Protein AF-A0A635PTH3-F1 (afdb_monomer_lite)

Structure (mmCIF, N/CA/C/O backbone):
data_AF-A0A635PTH3-F1
#
_entry.id   AF-A0A635PTH3-F1
#
loop_
_atom_site.group_PDB
_atom_site.id
_atom_site.type_symbol
_atom_site.label_atom_id
_atom_site.label_alt_id
_atom_site.label_comp_id
_atom_site.label_asym_id
_atom_site.label_entity_id
_atom_site.label_seq_id
_atom_site.pdbx_PDB_ins_code
_atom_site.Cartn_x
_atom_site.Cartn_y
_atom_site.Cartn_z
_atom_site.occupancy
_atom_site.B_iso_or_equiv
_atom_site.auth_seq_id
_atom_site.auth_comp_id
_atom_site.auth_asym_id
_atom_site.auth_atom_id
_atom_site.pdbx_PDB_model_num
ATOM 1 N N . VAL A 1 1 ? 8.450 15.197 -11.760 1.00 91.56 1 VAL A N 1
ATOM 2 C CA . VAL A 1 1 ? 9.375 16.118 -11.055 1.00 91.56 1 VAL A CA 1
ATOM 3 C C . VAL A 1 1 ? 10.736 15.472 -10.797 1.00 91.56 1 VAL A C 1
ATOM 5 O O . VAL A 1 1 ? 11.704 15.961 -11.360 1.00 91.56 1 VAL A O 1
ATOM 8 N N . LEU A 1 2 ? 10.819 14.356 -10.052 1.00 95.56 2 LEU A N 1
ATOM 9 C CA . LEU A 1 2 ? 12.095 13.719 -9.664 1.00 95.56 2 LEU A CA 1
ATOM 10 C C . LEU A 1 2 ? 13.091 13.535 -10.817 1.00 95.56 2 LEU A C 1
ATOM 12 O O . LEU A 1 2 ? 14.175 14.083 -10.742 1.00 95.56 2 LEU A O 1
ATOM 16 N N . ASN A 1 3 ? 12.688 12.882 -11.911 1.00 96.12 3 ASN A N 1
AT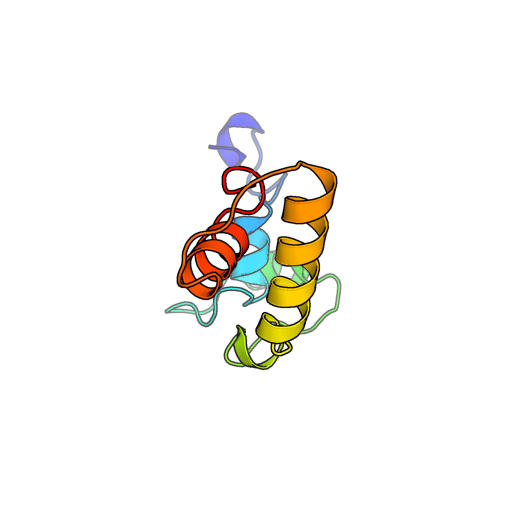OM 17 C CA . ASN A 1 3 ? 13.552 12.639 -13.078 1.00 96.12 3 ASN A CA 1
ATOM 18 C C . ASN A 1 3 ? 14.245 13.893 -13.637 1.00 96.12 3 ASN A C 1
ATOM 20 O O . ASN A 1 3 ? 15.344 13.799 -14.170 1.00 96.12 3 ASN A O 1
ATOM 24 N N . VAL A 1 4 ? 13.575 15.047 -13.565 1.00 96.94 4 VAL A N 1
ATOM 25 C CA . VAL A 1 4 ? 14.112 16.323 -14.054 1.00 96.94 4 VAL A CA 1
ATOM 26 C C . VAL A 1 4 ? 15.048 16.920 -13.010 1.00 96.94 4 VAL A C 1
ATOM 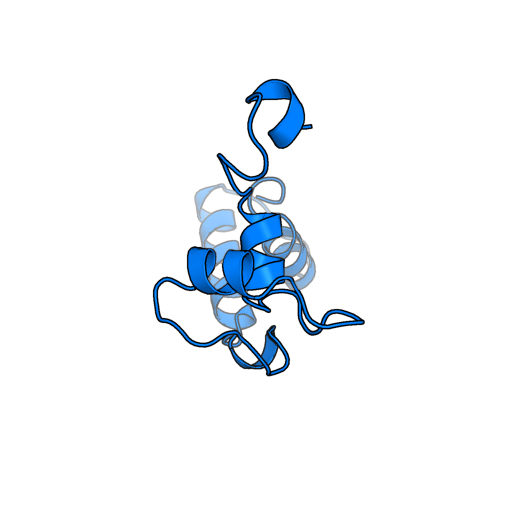28 O O . VAL A 1 4 ? 16.166 17.291 -13.346 1.00 96.94 4 VAL A O 1
ATOM 31 N N . LEU A 1 5 ? 14.627 16.950 -11.740 1.00 96.31 5 LEU A N 1
ATOM 32 C CA . LEU A 1 5 ? 15.451 17.464 -10.640 1.00 96.31 5 LEU A CA 1
ATOM 33 C C . LEU A 1 5 ? 16.748 16.667 -10.453 1.00 96.31 5 LEU A C 1
ATOM 35 O O . LEU A 1 5 ? 17.771 17.237 -10.096 1.00 96.31 5 LEU A O 1
ATOM 39 N N . THR A 1 6 ? 16.718 15.358 -10.703 1.00 94.75 6 THR A N 1
ATOM 40 C CA . THR A 1 6 ? 17.892 14.486 -10.588 1.00 94.75 6 THR A CA 1
ATOM 41 C C . THR A 1 6 ? 18.780 14.488 -11.832 1.00 94.75 6 THR A C 1
ATOM 43 O O . THR A 1 6 ? 19.834 13.856 -11.797 1.00 94.75 6 THR A O 1
ATOM 46 N N . GLY A 1 7 ? 18.362 15.139 -12.926 1.00 96.00 7 GLY A N 1
ATOM 47 C CA . GLY A 1 7 ? 19.083 15.169 -14.208 1.00 96.00 7 GLY A CA 1
ATOM 48 C C . GLY A 1 7 ? 19.148 13.825 -14.948 1.00 96.00 7 GLY A C 1
ATOM 49 O O . GLY A 1 7 ? 19.803 13.718 -15.978 1.00 96.00 7 GLY A O 1
ATOM 50 N N . GLU A 1 8 ? 18.469 12.797 -14.440 1.00 96.94 8 GLU A N 1
ATOM 51 C CA . GLU A 1 8 ? 18.541 11.422 -14.931 1.00 96.94 8 GLU A CA 1
ATOM 52 C C . GLU A 1 8 ? 17.190 10.729 -14.718 1.00 96.94 8 GLU A C 1
ATOM 54 O O . GLU A 1 8 ? 16.625 10.735 -13.617 1.00 96.94 8 GLU A O 1
ATOM 59 N N . ARG A 1 9 ? 16.654 10.121 -15.782 1.00 97.38 9 ARG A N 1
ATOM 60 C CA . ARG A 1 9 ? 15.329 9.491 -15.758 1.00 97.38 9 ARG A CA 1
ATOM 61 C C . ARG A 1 9 ? 15.330 8.241 -14.890 1.00 97.38 9 ARG A C 1
ATOM 63 O O . ARG A 1 9 ? 16.098 7.319 -15.124 1.00 97.38 9 ARG A O 1
ATOM 70 N N . TYR A 1 10 ? 14.386 8.185 -13.952 1.00 96.62 10 TYR A N 1
ATOM 71 C CA . TYR A 1 10 ? 14.170 7.055 -13.052 1.00 96.62 10 TYR A CA 1
ATOM 72 C C . TYR A 1 10 ? 15.395 6.714 -12.202 1.00 96.62 10 TYR A C 1
ATOM 74 O O . TYR A 1 10 ? 15.490 5.590 -11.716 1.00 96.62 10 TYR A O 1
ATOM 82 N N . LYS A 1 11 ? 16.314 7.665 -11.979 1.00 96.06 11 LYS A N 1
ATOM 83 C CA . LYS A 1 11 ? 17.421 7.489 -11.031 1.00 96.06 11 LYS A CA 1
ATOM 84 C C . LYS A 1 11 ? 16.890 7.004 -9.681 1.00 96.06 11 LYS A C 1
ATOM 86 O O . LYS A 1 11 ? 17.269 5.938 -9.207 1.00 96.06 11 LYS A O 1
ATOM 91 N N . THR A 1 12 ? 15.878 7.702 -9.169 1.00 95.88 12 THR A N 1
ATOM 92 C CA . THR A 1 12 ? 15.063 7.273 -8.029 1.00 95.88 12 THR A CA 1
ATOM 93 C C . THR A 1 12 ? 13.649 6.960 -8.505 1.00 95.88 12 THR A C 1
ATOM 95 O O . THR A 1 12 ? 13.027 7.779 -9.183 1.00 95.88 12 THR A O 1
ATOM 98 N N . ILE A 1 13 ? 13.130 5.785 -8.147 1.00 96.81 13 ILE A N 1
ATOM 99 C CA . ILE A 1 13 ? 11.734 5.407 -8.393 1.00 96.81 13 ILE A CA 1
ATOM 100 C C . ILE A 1 13 ? 10.973 5.619 -7.083 1.00 96.81 13 ILE A C 1
ATOM 102 O O . ILE A 1 13 ? 11.350 5.061 -6.057 1.00 96.81 13 ILE A O 1
ATOM 106 N N . ALA A 1 14 ? 9.931 6.454 -7.109 1.00 97.62 14 ALA A N 1
ATOM 107 C CA . ALA A 1 14 ? 9.082 6.689 -5.943 1.00 97.62 14 ALA A CA 1
ATOM 108 C C . ALA A 1 14 ? 8.338 5.407 -5.540 1.00 97.62 14 ALA A C 1
ATOM 110 O O . ALA A 1 14 ? 8.020 4.581 -6.401 1.00 97.62 14 ALA A O 1
ATOM 111 N N . LYS A 1 15 ? 8.023 5.269 -4.249 1.00 97.75 15 LYS A N 1
ATOM 112 C CA . LYS A 1 15 ? 7.374 4.077 -3.684 1.00 97.75 15 LYS A CA 1
ATOM 113 C C . LYS A 1 15 ? 6.078 3.727 -4.422 1.00 97.75 15 LYS A C 1
ATOM 115 O O . LYS A 1 15 ? 5.888 2.583 -4.818 1.00 97.75 15 LYS A O 1
ATOM 120 N N . GLU A 1 16 ? 5.240 4.718 -4.692 1.00 98.00 16 GLU A N 1
ATOM 121 C CA . GLU A 1 16 ? 3.946 4.557 -5.362 1.00 98.00 16 GLU A CA 1
ATOM 122 C C . GLU A 1 16 ? 4.130 4.138 -6.828 1.00 98.00 16 GLU A C 1
ATOM 124 O O . GLU A 1 16 ? 3.416 3.279 -7.337 1.00 98.00 16 GLU A O 1
ATOM 129 N N . THR A 1 17 ? 5.143 4.686 -7.513 1.00 97.75 17 THR A N 1
ATOM 130 C CA . THR A 1 17 ? 5.478 4.267 -8.887 1.00 97.75 17 THR A CA 1
ATOM 131 C C . THR A 1 17 ? 5.996 2.831 -8.918 1.00 97.75 17 THR A C 1
ATOM 133 O O . THR A 1 17 ? 5.648 2.074 -9.824 1.00 97.75 17 THR A O 1
ATOM 136 N N . ALA A 1 18 ? 6.803 2.438 -7.929 1.00 98.00 18 ALA A N 1
ATOM 137 C CA . ALA A 1 18 ? 7.247 1.058 -7.785 1.00 98.00 18 ALA A CA 1
ATOM 138 C C . ALA A 1 18 ? 6.062 0.115 -7.531 1.00 98.00 18 ALA A C 1
ATOM 140 O O . ALA A 1 18 ? 5.994 -0.926 -8.175 1.00 98.00 18 ALA A O 1
ATOM 141 N N . GLY A 1 19 ? 5.099 0.493 -6.687 1.00 98.12 19 GLY A N 1
ATOM 142 C CA . GLY A 1 19 ? 3.903 -0.319 -6.447 1.00 98.12 19 GLY A CA 1
ATOM 143 C C . GLY A 1 19 ? 3.042 -0.515 -7.700 1.00 98.12 19 GLY A C 1
ATOM 144 O O . GLY A 1 19 ? 2.573 -1.624 -7.951 1.00 98.12 19 GLY A O 1
ATOM 145 N N . ILE A 1 20 ? 2.907 0.504 -8.564 1.00 98.06 20 ILE A N 1
ATOM 146 C CA . ILE A 1 20 ? 2.237 0.348 -9.874 1.00 98.06 20 ILE A CA 1
ATOM 147 C C . ILE A 1 20 ? 2.972 -0.687 -10.731 1.00 98.06 20 ILE A C 1
ATOM 149 O O . ILE A 1 20 ? 2.352 -1.590 -11.288 1.00 98.06 20 ILE A O 1
ATOM 153 N N . LEU A 1 21 ? 4.299 -0.577 -10.823 1.00 98.12 21 LEU A N 1
ATOM 154 C CA . LEU A 1 21 ? 5.131 -1.507 -11.590 1.00 98.12 21 LEU A CA 1
ATOM 155 C C . LEU A 1 21 ? 5.078 -2.938 -11.022 1.00 98.12 21 LEU A C 1
ATOM 157 O O . LEU A 1 21 ? 5.122 -3.897 -11.790 1.00 98.12 21 LEU A O 1
ATOM 161 N N . LYS A 1 22 ? 4.947 -3.087 -9.701 1.00 98.12 22 LYS A N 1
ATOM 162 C CA . LYS A 1 22 ? 4.785 -4.376 -9.013 1.00 98.12 22 LYS A CA 1
ATOM 163 C C . LYS A 1 22 ? 3.377 -4.965 -9.131 1.00 98.12 22 LYS A C 1
ATOM 165 O O . LYS A 1 22 ? 3.218 -6.145 -8.844 1.00 98.12 22 LYS A O 1
ATOM 170 N N . GLY A 1 23 ? 2.379 -4.185 -9.553 1.00 97.94 23 GLY A N 1
ATOM 171 C CA . GLY A 1 23 ? 0.976 -4.611 -9.629 1.00 97.94 23 GLY A CA 1
ATOM 172 C C . GLY A 1 23 ? 0.195 -4.476 -8.315 1.00 97.94 23 GLY A C 1
ATOM 173 O O . GLY A 1 23 ? -0.935 -4.943 -8.225 1.00 97.94 23 GLY A O 1
ATOM 174 N N . GLU A 1 24 ? 0.752 -3.806 -7.302 1.00 97.94 24 GLU A N 1
ATOM 175 C CA . GLU A 1 24 ? 0.140 -3.642 -5.969 1.00 97.94 24 GLU A CA 1
ATOM 176 C C . GLU A 1 24 ? -1.163 -2.818 -6.008 1.00 97.94 24 GLU A C 1
ATOM 178 O O . GLU A 1 24 ? -2.002 -2.932 -5.120 1.00 97.94 24 GLU A O 1
ATOM 183 N N . TYR A 1 25 ? -1.363 -2.029 -7.070 1.00 97.50 25 TYR A N 1
ATOM 184 C CA . TYR A 1 25 ? -2.576 -1.237 -7.313 1.00 97.50 25 TYR A CA 1
ATOM 185 C C . TYR A 1 25 ? -3.529 -1.877 -8.339 1.00 97.50 25 TYR A C 1
ATOM 187 O O . TYR A 1 25 ? -4.549 -1.284 -8.686 1.00 97.50 25 TYR A O 1
ATOM 195 N N . GLY A 1 26 ? -3.212 -3.079 -8.831 1.00 96.38 26 GLY A N 1
ATOM 196 C CA . GLY A 1 26 ? -3.981 -3.783 -9.856 1.00 96.38 26 GLY A CA 1
ATOM 197 C C . GLY A 1 26 ? -3.432 -3.614 -11.276 1.00 96.38 26 GLY A C 1
ATOM 198 O O . GLY A 1 26 ? -2.269 -3.266 -11.490 1.00 96.38 26 GLY A O 1
ATOM 199 N N . HIS A 1 27 ? -4.277 -3.917 -12.265 1.00 96.38 27 HIS A N 1
ATOM 200 C CA . HIS A 1 27 ? -3.869 -3.976 -13.667 1.00 96.38 27 HIS A CA 1
ATOM 201 C C . HIS A 1 27 ? -3.854 -2.589 -14.320 1.00 96.38 27 HIS A C 1
ATOM 203 O O . HIS A 1 27 ? -4.810 -1.821 -14.216 1.00 96.38 27 HIS A O 1
ATOM 209 N N . THR A 1 28 ? -2.772 -2.283 -15.033 1.00 97.38 28 THR A N 1
ATOM 210 C CA . THR A 1 28 ? -2.677 -1.073 -15.858 1.00 97.38 28 THR A CA 1
ATOM 211 C C . THR A 1 28 ? -3.372 -1.300 -17.207 1.00 97.38 28 THR A C 1
ATOM 213 O O . THR A 1 28 ? -3.452 -2.440 -17.657 1.00 97.38 28 THR A O 1
ATOM 216 N N . PRO A 1 29 ? -3.876 -0.254 -17.893 1.00 97.81 29 PRO A N 1
ATOM 217 C CA . PRO A 1 29 ? -4.579 -0.431 -19.172 1.00 97.81 29 PRO A CA 1
ATOM 218 C C . PRO A 1 29 ? -3.731 -1.072 -20.281 1.00 97.81 29 PRO A C 1
ATOM 220 O O . PRO A 1 29 ? -4.268 -1.654 -21.218 1.00 97.81 29 PRO A O 1
ATOM 223 N N . VAL A 1 30 ? -2.407 -0.928 -20.191 1.00 97.50 30 VAL A N 1
ATOM 224 C CA . VAL A 1 30 ? -1.417 -1.493 -21.112 1.00 97.50 30 VAL A CA 1
ATOM 225 C C . VAL A 1 30 ? -0.199 -1.960 -20.314 1.00 97.50 30 VAL A C 1
ATOM 227 O O . VAL A 1 30 ? 0.044 -1.413 -19.237 1.00 97.50 30 VAL A O 1
ATOM 230 N N . PRO A 1 31 ? 0.610 -2.902 -20.832 1.00 97.25 31 PRO A N 1
ATOM 231 C CA . PRO A 1 31 ? 1.818 -3.346 -20.149 1.00 97.25 31 PRO A CA 1
ATOM 232 C C . PRO A 1 31 ? 2.755 -2.190 -19.785 1.00 97.25 31 PRO A C 1
ATOM 234 O O . PRO A 1 31 ? 3.023 -1.293 -20.589 1.00 97.25 31 PRO A O 1
ATOM 237 N N . VAL A 1 32 ? 3.287 -2.237 -18.566 1.00 97.75 32 VAL A N 1
ATOM 238 C CA . VAL A 1 32 ? 4.302 -1.290 -18.103 1.00 97.75 32 VAL A CA 1
ATOM 239 C C . VAL A 1 32 ? 5.653 -1.546 -18.776 1.00 97.75 32 VAL A C 1
ATOM 241 O O . VAL A 1 32 ? 5.891 -2.581 -19.396 1.00 97.75 32 VAL A O 1
ATOM 244 N N . ASN A 1 33 ? 6.584 -0.600 -18.638 1.00 98.19 33 ASN A N 1
ATOM 245 C CA . ASN A 1 33 ? 7.938 -0.786 -19.146 1.00 98.19 33 ASN A CA 1
ATOM 246 C C . ASN A 1 33 ? 8.638 -1.962 -18.434 1.00 98.19 33 ASN A C 1
ATOM 248 O O . ASN A 1 33 ? 8.897 -1.894 -17.232 1.00 98.19 33 ASN A O 1
ATOM 252 N N . ALA A 1 34 ? 8.994 -2.999 -19.197 1.00 97.62 34 ALA A N 1
ATOM 253 C CA . ALA A 1 34 ? 9.554 -4.241 -18.666 1.00 97.62 34 ALA A CA 1
ATOM 254 C C . ALA A 1 34 ? 10.879 -4.050 -17.906 1.00 97.62 34 ALA A C 1
ATOM 256 O O . ALA A 1 34 ? 11.088 -4.681 -16.875 1.00 97.62 34 ALA A O 1
ATOM 257 N N . ALA A 1 35 ? 11.759 -3.151 -18.365 1.00 97.75 35 ALA A N 1
ATOM 258 C CA . ALA A 1 35 ? 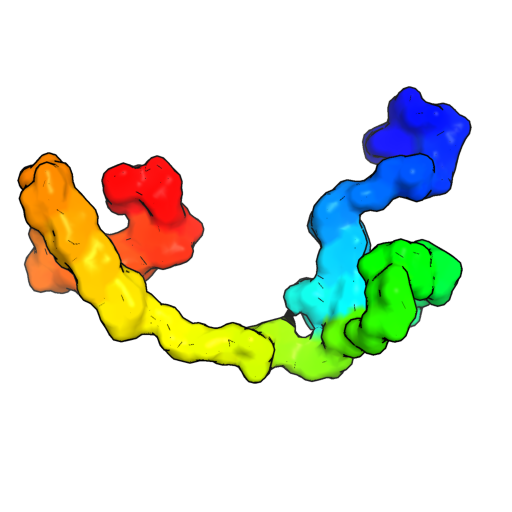13.045 -2.909 -17.705 1.00 97.75 35 ALA A CA 1
ATOM 259 C C . ALA A 1 35 ? 12.865 -2.231 -16.337 1.00 97.75 35 ALA A C 1
ATOM 261 O O . ALA A 1 35 ? 13.515 -2.606 -15.362 1.00 97.75 35 ALA A O 1
ATOM 262 N N . LEU A 1 36 ? 11.950 -1.260 -16.246 1.00 98.00 36 LEU A N 1
ATOM 263 C CA . LEU A 1 36 ? 11.615 -0.613 -14.975 1.00 98.00 36 LEU A CA 1
ATOM 264 C C . LEU A 1 36 ? 10.889 -1.569 -14.026 1.00 98.00 36 LEU A C 1
ATOM 266 O O . LEU A 1 36 ? 11.174 -1.562 -12.832 1.00 98.00 36 LEU A O 1
ATOM 270 N N . GLN A 1 37 ? 9.989 -2.402 -14.551 1.00 98.25 37 GLN A N 1
ATOM 271 C CA . GLN A 1 37 ? 9.291 -3.415 -13.766 1.00 98.25 37 GLN A CA 1
ATOM 272 C C . GLN A 1 37 ? 10.266 -4.447 -13.188 1.00 98.25 37 GLN A C 1
ATOM 274 O O . GLN A 1 37 ? 10.281 -4.650 -11.977 1.00 98.25 37 GLN A O 1
ATOM 279 N N . ALA A 1 38 ? 11.140 -5.028 -14.012 1.00 98.00 38 ALA A N 1
ATOM 280 C CA . ALA A 1 38 ? 12.158 -5.972 -13.550 1.00 98.00 38 ALA A CA 1
ATOM 281 C C . ALA A 1 38 ? 13.059 -5.362 -12.465 1.00 98.00 38 ALA A C 1
ATOM 283 O O . ALA A 1 38 ? 13.365 -6.016 -11.468 1.00 98.00 38 ALA A O 1
ATOM 284 N N . ARG A 1 39 ? 13.428 -4.084 -12.620 1.00 97.88 39 ARG A N 1
ATOM 285 C CA . ARG A 1 39 ? 14.247 -3.365 -11.642 1.00 97.88 39 ARG A CA 1
ATOM 286 C C . ARG A 1 39 ? 13.571 -3.228 -10.275 1.00 97.88 39 ARG A C 1
ATOM 288 O O . ARG A 1 39 ? 14.267 -3.350 -9.279 1.00 97.88 39 ARG A O 1
ATOM 295 N N . VAL A 1 40 ? 12.264 -2.960 -10.208 1.00 97.81 40 VAL A N 1
ATOM 296 C CA . VAL A 1 40 ? 11.564 -2.833 -8.910 1.00 97.81 40 VAL A CA 1
ATOM 297 C C . VAL A 1 40 ? 11.140 -4.172 -8.315 1.00 97.81 40 VAL A C 1
ATOM 299 O O . VAL A 1 40 ? 10.842 -4.236 -7.125 1.00 97.81 40 VAL A O 1
ATOM 302 N N . LEU A 1 41 ? 11.054 -5.217 -9.139 1.00 97.50 41 LEU A N 1
ATOM 303 C CA . LEU A 1 41 ? 10.704 -6.563 -8.699 1.00 97.50 41 LEU A CA 1
ATOM 304 C C . LEU A 1 41 ? 11.882 -7.292 -8.054 1.00 97.50 41 LEU A C 1
ATOM 306 O O . LEU A 1 41 ? 11.648 -8.189 -7.254 1.00 97.50 41 LEU A O 1
ATOM 310 N N . GLU A 1 42 ? 13.123 -6.941 -8.404 1.00 95.88 42 GLU A N 1
ATOM 311 C CA . GLU A 1 42 ? 14.339 -7.537 -7.822 1.00 95.88 42 GLU A CA 1
ATOM 312 C C . GLU A 1 42 ? 14.339 -9.082 -7.884 1.00 95.88 42 GLU A C 1
ATOM 314 O O . GLU A 1 42 ? 14.808 -9.769 -6.983 1.00 95.88 42 GLU A O 1
ATOM 319 N N . GLY A 1 43 ? 13.792 -9.641 -8.970 1.00 95.31 43 GLY A N 1
ATOM 320 C CA . GLY A 1 43 ? 13.675 -11.089 -9.185 1.00 95.31 43 GLY A CA 1
ATOM 321 C C . GLY A 1 43 ? 12.354 -11.715 -8.723 1.00 95.31 43 GLY A C 1
ATOM 322 O O . GLY A 1 43 ? 12.114 -12.885 -9.016 1.00 95.31 43 GLY A O 1
ATOM 323 N N . ALA A 1 44 ? 11.474 -10.961 -8.059 1.00 96.75 44 ALA A N 1
ATOM 324 C CA . ALA A 1 44 ? 10.120 -11.406 -7.737 1.00 96.75 44 ALA A CA 1
ATOM 325 C C . ALA A 1 44 ? 9.183 -11.381 -8.960 1.00 96.75 44 ALA A C 1
ATOM 327 O O . ALA A 1 44 ? 9.445 -10.726 -9.971 1.00 96.75 44 ALA A O 1
ATOM 328 N N . ALA A 1 45 ? 8.049 -12.074 -8.851 1.00 96.31 45 ALA A N 1
ATOM 329 C CA . ALA A 1 45 ? 6.967 -11.983 -9.826 1.00 96.31 45 ALA A CA 1
ATOM 330 C C . ALA A 1 45 ? 6.055 -10.778 -9.522 1.00 96.31 45 ALA A C 1
ATOM 332 O O . ALA A 1 45 ? 5.841 -10.464 -8.347 1.00 96.31 45 ALA A O 1
ATOM 333 N N . PRO A 1 46 ? 5.491 -10.107 -10.544 1.00 97.00 46 PRO A N 1
ATOM 334 C CA . PRO A 1 46 ? 4.499 -9.062 -10.322 1.00 97.00 46 PRO A CA 1
ATOM 335 C C . PRO A 1 46 ? 3.192 -9.642 -9.770 1.00 97.00 46 PRO A C 1
ATOM 337 O O . PRO A 1 46 ? 2.795 -10.762 -10.102 1.00 97.00 46 PRO A O 1
ATOM 340 N N . VAL A 1 47 ? 2.488 -8.845 -8.969 1.00 97.62 47 VAL A N 1
ATOM 341 C CA . VAL A 1 47 ? 1.123 -9.134 -8.527 1.00 97.62 47 VAL A CA 1
ATOM 342 C C . VAL A 1 47 ? 0.194 -9.066 -9.737 1.00 97.62 47 VAL A C 1
ATOM 344 O O . VAL A 1 47 ? 0.163 -8.074 -10.465 1.00 97.62 47 VAL A O 1
ATOM 347 N N . THR A 1 48 ? -0.554 -10.145 -9.964 1.00 97.12 48 THR A N 1
ATOM 348 C CA . THR A 1 48 ? -1.479 -10.286 -11.104 1.00 97.12 48 THR A CA 1
ATOM 349 C C . THR A 1 48 ? -2.919 -10.594 -10.686 1.00 97.12 48 THR A C 1
ATOM 351 O O . THR A 1 48 ? -3.814 -10.549 -11.527 1.00 97.12 48 THR A O 1
ATOM 354 N N . CYS A 1 49 ? -3.160 -10.874 -9.401 1.00 97.19 49 CYS A N 1
ATOM 355 C CA . CYS A 1 49 ? -4.495 -11.039 -8.824 1.00 97.19 49 CYS A CA 1
ATOM 356 C C . CYS A 1 49 ? -5.091 -9.695 -8.366 1.00 97.19 49 CYS A C 1
ATOM 358 O O . CYS A 1 49 ? -4.464 -8.637 -8.486 1.00 97.19 49 CYS A O 1
ATOM 360 N N . ARG A 1 50 ? -6.314 -9.727 -7.819 1.00 98.06 50 ARG A N 1
ATOM 361 C CA . ARG A 1 50 ? -6.887 -8.571 -7.125 1.00 98.06 50 ARG A CA 1
ATOM 362 C C . ARG A 1 50 ? -6.094 -8.360 -5.823 1.00 98.06 50 ARG A C 1
ATOM 364 O O . ARG A 1 50 ? -6.060 -9.279 -5.012 1.00 98.06 50 ARG A O 1
ATOM 371 N N . PRO A 1 51 ? -5.517 -7.170 -5.556 1.00 97.50 51 PRO A N 1
ATOM 372 C CA . PRO A 1 51 ? -4.642 -6.967 -4.392 1.00 97.50 51 PRO A CA 1
ATOM 373 C C . PRO A 1 51 ? -5.264 -7.338 -3.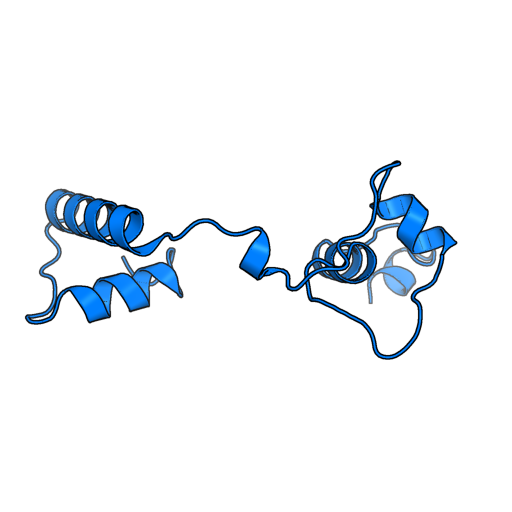037 1.00 97.50 51 PRO A C 1
ATOM 375 O O . PRO A 1 51 ? -4.569 -7.826 -2.153 1.00 97.50 51 PRO A O 1
ATOM 378 N N . ALA A 1 52 ? -6.583 -7.167 -2.886 1.00 97.31 52 ALA A N 1
ATOM 379 C CA . ALA A 1 52 ? -7.304 -7.537 -1.668 1.00 97.31 52 ALA A CA 1
ATOM 380 C C . ALA A 1 52 ? -7.268 -9.047 -1.358 1.00 97.31 52 ALA A C 1
ATOM 382 O O . ALA A 1 52 ? -7.436 -9.417 -0.202 1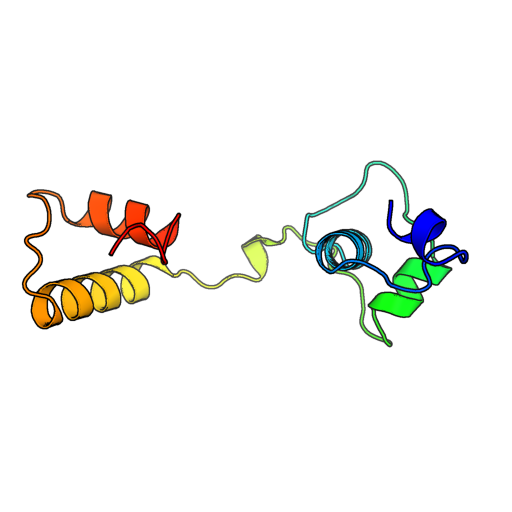.00 97.31 52 ALA A O 1
ATOM 383 N N . ASP A 1 53 ? -7.003 -9.907 -2.347 1.00 97.88 53 ASP A N 1
ATOM 384 C CA . ASP A 1 53 ? -6.881 -11.359 -2.151 1.00 97.88 53 ASP A CA 1
ATOM 385 C C . ASP A 1 53 ? -5.625 -11.729 -1.337 1.00 97.88 53 ASP A C 1
ATOM 387 O O . ASP A 1 53 ? -5.512 -12.843 -0.829 1.00 97.88 53 ASP A O 1
ATOM 391 N N . LEU A 1 54 ? -4.670 -10.798 -1.213 1.00 96.62 54 LEU A N 1
ATOM 392 C CA . LEU A 1 54 ? -3.439 -10.958 -0.436 1.00 96.62 54 LEU A CA 1
ATOM 393 C C . LEU A 1 54 ? -3.558 -10.402 0.993 1.00 96.62 54 LEU A C 1
ATOM 395 O O . LEU A 1 54 ? -2.636 -10.573 1.792 1.00 96.62 54 LEU A O 1
ATOM 399 N N . LEU A 1 55 ? -4.667 -9.730 1.317 1.00 96.06 55 LEU A N 1
ATOM 400 C CA . LEU A 1 55 ? -4.911 -9.140 2.631 1.00 96.06 55 LEU A CA 1
ATOM 401 C C . LEU A 1 55 ? -5.673 -10.121 3.522 1.00 96.06 55 LEU A C 1
ATOM 403 O O . LEU A 1 55 ? -6.572 -10.838 3.080 1.00 96.06 55 LEU A O 1
ATOM 407 N N . LYS A 1 56 ? -5.323 -10.143 4.808 1.00 97.44 56 LYS A N 1
ATOM 408 C CA . LYS A 1 56 ? -6.091 -10.884 5.814 1.00 97.44 56 LYS A CA 1
ATOM 409 C C . LYS A 1 56 ? -7.280 -10.030 6.272 1.00 97.44 56 LYS A C 1
ATOM 411 O O . LYS A 1 56 ? -7.208 -8.812 6.173 1.00 97.44 56 LYS A O 1
ATOM 416 N N . PRO A 1 57 ? -8.366 -10.621 6.792 1.00 97.62 57 PRO A N 1
ATOM 417 C CA . PRO A 1 57 ? -9.407 -9.852 7.471 1.00 97.62 57 PRO A CA 1
ATOM 418 C C . PRO A 1 57 ? -8.848 -9.139 8.715 1.00 97.62 57 PRO A C 1
ATOM 420 O O . PRO A 1 57 ? -8.254 -9.795 9.565 1.00 97.62 57 PRO A O 1
ATOM 423 N N . GLU A 1 58 ? -9.065 -7.826 8.836 1.00 97.06 58 GLU A N 1
ATOM 424 C CA . GLU A 1 58 ? -8.418 -6.989 9.871 1.00 97.06 58 GLU A CA 1
ATOM 425 C C . GLU A 1 58 ? -9.377 -6.519 10.979 1.00 97.06 58 GLU A C 1
ATOM 427 O O . GLU A 1 58 ? -8.938 -6.070 12.034 1.00 97.06 58 GLU A O 1
ATOM 432 N N . LEU A 1 59 ? -10.697 -6.630 10.777 1.00 96.94 59 LEU A N 1
ATOM 433 C CA . LEU A 1 59 ? -11.681 -5.951 11.630 1.00 96.94 59 LEU A CA 1
ATOM 434 C C . LEU A 1 59 ? -11.591 -6.351 13.112 1.00 96.94 59 LEU A C 1
ATOM 436 O O . LEU A 1 59 ? -11.608 -5.487 13.979 1.00 96.94 59 LEU A O 1
ATOM 440 N N . ALA A 1 60 ? -11.458 -7.646 13.406 1.00 97.00 60 ALA A N 1
ATOM 441 C CA . ALA A 1 60 ? -11.398 -8.130 14.786 1.00 97.00 60 ALA A CA 1
ATOM 442 C C . ALA A 1 60 ? -10.150 -7.630 15.537 1.00 97.00 60 ALA A C 1
ATOM 444 O O . ALA A 1 60 ? -10.218 -7.343 16.732 1.00 97.00 60 ALA A O 1
ATOM 445 N N . GLU A 1 61 ? -9.019 -7.516 14.838 1.00 96.94 61 GLU A N 1
ATOM 446 C CA . GLU A 1 61 ? -7.773 -6.987 15.397 1.00 96.94 61 GLU A CA 1
ATOM 447 C C . GLU A 1 61 ? -7.892 -5.478 15.643 1.00 96.94 61 GLU A C 1
ATOM 449 O O . GLU A 1 61 ? -7.599 -5.005 16.741 1.00 96.94 61 GLU A O 1
ATOM 454 N N . LEU A 1 62 ? -8.434 -4.742 14.668 1.00 96.88 62 LEU A N 1
ATOM 455 C CA . LEU A 1 62 ? -8.676 -3.301 14.771 1.00 96.88 62 LEU A CA 1
ATOM 456 C C . LEU A 1 62 ? -9.638 -2.951 15.914 1.00 96.88 62 LEU A C 1
ATOM 458 O O . LEU A 1 62 ? -9.377 -2.016 16.670 1.00 96.88 62 LEU A O 1
ATOM 462 N N . GLU A 1 63 ? -10.722 -3.709 16.094 1.00 96.81 63 GLU A N 1
ATOM 463 C CA . GLU A 1 63 ? -11.654 -3.504 17.209 1.00 96.81 63 GLU A CA 1
ATOM 464 C C . GLU A 1 63 ? -10.971 -3.655 18.576 1.00 96.81 63 GLU A C 1
ATOM 466 O O . GLU A 1 63 ? -11.200 -2.842 19.479 1.00 96.81 63 GLU A O 1
ATOM 471 N N . ALA A 1 64 ? -10.133 -4.682 18.740 1.00 96.56 64 ALA A N 1
ATOM 472 C CA . ALA A 1 64 ? -9.405 -4.919 19.984 1.00 96.56 64 ALA A CA 1
ATOM 473 C C . ALA A 1 64 ? -8.389 -3.801 20.261 1.00 96.56 64 ALA A C 1
ATOM 475 O O . ALA A 1 64 ? -8.308 -3.292 21.384 1.00 96.56 64 ALA A O 1
ATOM 476 N N . ASP A 1 65 ? -7.656 -3.384 19.231 1.00 95.94 65 ASP A N 1
ATOM 477 C CA . ASP A 1 65 ? -6.634 -2.349 19.331 1.00 95.94 65 ASP A CA 1
ATOM 478 C C . ASP A 1 65 ? -7.221 -0.969 19.635 1.00 95.94 65 ASP A C 1
ATOM 480 O O . ASP A 1 65 ? -6.704 -0.271 20.510 1.00 95.94 65 ASP A O 1
ATOM 484 N N . VAL A 1 66 ? -8.321 -0.586 18.985 1.00 96.19 66 VAL A N 1
ATOM 485 C CA . VAL A 1 66 ? -8.990 0.704 19.228 1.00 96.19 66 VAL A CA 1
ATOM 486 C C . VAL A 1 66 ? -9.554 0.770 20.640 1.00 96.19 66 VAL A C 1
ATOM 488 O O . VAL A 1 66 ? -9.370 1.773 21.328 1.00 96.19 66 VAL A O 1
ATOM 491 N N . ARG A 1 67 ? -10.180 -0.311 21.124 1.00 94.88 67 ARG A N 1
ATOM 492 C CA . ARG A 1 67 ? -10.684 -0.371 22.504 1.00 94.88 67 ARG A CA 1
ATOM 493 C C . ARG A 1 67 ? -9.559 -0.255 23.525 1.00 94.88 67 ARG A C 1
ATOM 495 O O . ARG A 1 67 ? -9.713 0.482 24.498 1.00 94.88 67 ARG A O 1
ATOM 502 N N . ARG A 1 68 ? -8.435 -0.946 23.301 1.00 96.12 68 ARG A N 1
ATOM 503 C CA . ARG A 1 68 ? -7.248 -0.847 24.163 1.00 96.12 68 ARG A CA 1
ATOM 504 C C . ARG A 1 68 ? -6.718 0.587 24.197 1.00 96.12 68 ARG A C 1
ATOM 506 O O . ARG A 1 68 ? -6.582 1.156 25.275 1.00 96.12 68 ARG A O 1
ATOM 513 N N . GLN A 1 69 ? -6.491 1.191 23.032 1.00 95.12 69 GLN A N 1
ATOM 514 C CA . GLN A 1 69 ? -5.968 2.556 22.936 1.00 95.12 69 GLN A CA 1
ATOM 515 C C . GLN A 1 69 ? -6.909 3.590 23.564 1.00 95.12 69 GLN A C 1
ATOM 517 O O . GLN A 1 69 ? -6.448 4.492 24.260 1.00 95.12 69 GLN A O 1
ATOM 522 N N . ALA A 1 70 ? -8.222 3.448 23.369 1.00 94.88 70 ALA A N 1
ATOM 523 C CA . ALA A 1 70 ? -9.210 4.331 23.978 1.00 94.88 70 ALA A CA 1
ATOM 524 C C . ALA A 1 70 ? -9.189 4.242 25.513 1.00 94.88 70 ALA A C 1
ATOM 526 O O . ALA A 1 70 ? -9.232 5.271 26.183 1.00 94.88 70 ALA A O 1
ATOM 527 N N . GLN A 1 71 ? -9.048 3.037 26.078 1.00 95.06 71 GLN A N 1
ATOM 528 C CA . GLN A 1 71 ? -8.912 2.846 27.527 1.00 95.06 71 GLN A CA 1
ATOM 529 C C . GLN A 1 71 ? -7.622 3.465 28.074 1.00 95.06 71 GLN A C 1
ATOM 531 O O . GLN A 1 71 ? -7.669 4.188 29.067 1.00 95.06 71 GLN A O 1
ATOM 536 N N . GLU A 1 72 ? -6.486 3.222 27.418 1.00 96.06 72 GLU A N 1
ATOM 537 C CA . GLU A 1 72 ? -5.180 3.756 27.827 1.00 96.06 72 GLU A CA 1
ATOM 538 C C . GLU A 1 72 ? -5.136 5.290 27.780 1.00 96.06 72 GLU A C 1
ATOM 540 O O . GLU A 1 72 ? -4.541 5.924 28.652 1.00 96.06 72 GLU A O 1
ATOM 545 N N . LYS A 1 73 ? -5.792 5.892 26.782 1.00 94.44 73 LYS A N 1
ATOM 546 C CA . LYS A 1 73 ? -5.851 7.348 26.587 1.00 94.44 73 LYS A CA 1
ATOM 547 C C . LYS A 1 73 ? -7.038 8.021 27.289 1.00 94.44 73 LYS A C 1
ATOM 549 O O . LYS A 1 73 ? -7.137 9.245 27.253 1.00 94.44 73 LYS A O 1
ATOM 554 N N . GLY A 1 74 ? -7.944 7.257 27.905 1.00 94.75 74 GLY A N 1
ATOM 555 C CA . GLY A 1 74 ? -9.168 7.785 28.521 1.00 94.75 74 GLY A CA 1
ATOM 556 C C . GLY A 1 74 ? -10.145 8.422 27.523 1.00 94.75 74 GLY A C 1
ATOM 557 O O . GLY A 1 74 ? -10.880 9.339 27.884 1.00 94.75 74 GLY A O 1
ATOM 558 N N . ILE A 1 75 ? -10.138 7.966 26.269 1.00 94.88 75 ILE A N 1
ATOM 559 C CA . ILE A 1 75 ? -11.020 8.455 25.205 1.00 94.88 75 ILE A CA 1
ATOM 560 C C . ILE A 1 75 ? -12.351 7.709 25.287 1.00 94.88 75 ILE A C 1
ATOM 562 O O . ILE A 1 75 ? -12.401 6.478 25.297 1.00 94.88 75 ILE A O 1
ATOM 566 N N . GLN A 1 76 ? -13.447 8.460 25.322 1.00 95.44 76 GLN A N 1
ATOM 567 C CA . GLN A 1 76 ? -14.782 7.888 25.249 1.00 95.44 76 GLN A CA 1
ATOM 568 C C . GLN A 1 76 ? -15.144 7.603 23.788 1.00 95.44 76 GLN A C 1
ATOM 570 O O . GLN A 1 76 ? -15.245 8.526 22.985 1.00 95.44 76 GLN A O 1
ATOM 575 N N . LEU A 1 77 ? -15.365 6.327 23.468 1.00 95.00 77 LEU A N 1
ATOM 576 C CA . LEU A 1 77 ? -15.890 5.904 22.169 1.00 95.00 77 LEU A CA 1
ATOM 577 C C . LEU A 1 77 ? -17.378 6.260 22.027 1.00 95.00 77 LEU A C 1
ATOM 579 O O . LEU A 1 77 ? -18.106 6.397 23.021 1.00 95.00 77 LEU A O 1
ATOM 583 N N . ALA A 1 78 ? -17.836 6.379 20.786 1.00 95.00 78 ALA A N 1
ATOM 584 C CA . ALA A 1 78 ? -19.232 6.565 20.432 1.00 95.00 78 ALA A CA 1
ATOM 585 C C . ALA A 1 78 ? -20.096 5.370 20.877 1.00 95.00 78 ALA A C 1
ATOM 587 O O . ALA A 1 78 ? -19.615 4.257 21.097 1.00 95.00 78 ALA A O 1
ATOM 588 N N . GLY A 1 79 ? -21.415 5.589 20.958 1.00 92.19 79 GLY A N 1
ATOM 589 C CA . GLY A 1 79 ? -22.370 4.523 21.292 1.00 92.19 79 GLY A CA 1
ATOM 590 C C . GLY A 1 79 ? -22.270 3.318 20.347 1.00 92.19 79 GLY A C 1
ATOM 591 O O . GLY A 1 79 ? -22.385 2.178 20.791 1.00 92.19 79 GLY A O 1
ATOM 592 N N . ASN A 1 80 ? -21.962 3.575 19.070 1.00 94.31 80 ASN A N 1
ATOM 593 C CA . ASN A 1 80 ? -21.607 2.571 18.073 1.00 94.31 80 ASN A CA 1
ATOM 594 C C . ASN A 1 80 ? -20.091 2.582 17.838 1.00 94.31 80 ASN A C 1
ATOM 596 O O . ASN A 1 80 ? -19.611 3.146 16.861 1.00 94.31 80 ASN A O 1
ATOM 600 N N . ALA A 1 81 ? -19.330 1.928 18.716 1.00 93.44 81 ALA A N 1
ATOM 601 C CA . ALA A 1 81 ? -17.862 1.920 18.662 1.00 93.44 81 ALA A CA 1
ATOM 602 C C . ALA A 1 81 ? -17.263 1.429 17.324 1.00 93.44 81 ALA A C 1
ATOM 604 O O . ALA A 1 81 ? -16.099 1.693 17.040 1.00 93.44 81 ALA A O 1
ATOM 605 N N . ILE A 1 82 ? -18.038 0.719 16.496 1.00 96.38 82 ILE A N 1
ATOM 606 C CA . ILE A 1 82 ? -17.618 0.306 15.152 1.00 96.38 82 ILE A CA 1
ATOM 607 C C . ILE A 1 82 ? -17.301 1.502 14.242 1.00 96.38 82 ILE A C 1
ATOM 609 O O . ILE A 1 82 ? -16.384 1.417 13.431 1.00 96.38 82 ILE A O 1
ATOM 613 N N . ASP A 1 83 ? -17.994 2.630 14.406 1.00 96.81 83 ASP A N 1
ATOM 614 C CA . ASP A 1 83 ? -17.768 3.824 13.586 1.00 96.81 83 ASP A CA 1
ATOM 615 C C . ASP A 1 83 ? -16.398 4.453 13.899 1.00 96.81 83 ASP A C 1
ATOM 617 O O . ASP A 1 83 ? -15.667 4.865 12.992 1.00 96.81 83 ASP A O 1
ATOM 621 N N . ASP A 1 84 ? -15.999 4.439 15.174 1.00 96.12 84 ASP A N 1
ATOM 622 C CA . ASP A 1 84 ? -14.664 4.869 15.599 1.00 96.12 84 ASP A CA 1
ATOM 623 C C . ASP A 1 84 ? -13.593 3.894 15.101 1.00 96.12 84 ASP A C 1
ATOM 625 O O . ASP A 1 84 ? -12.546 4.317 14.614 1.00 96.12 84 ASP A O 1
ATOM 629 N N . VAL A 1 85 ? -13.869 2.586 15.146 1.00 96.94 85 VAL A N 1
ATOM 630 C CA . VAL A 1 85 ? -12.957 1.560 14.617 1.00 96.94 85 VAL A CA 1
ATOM 631 C C . VAL A 1 85 ? -12.700 1.771 13.128 1.00 96.94 85 VAL A C 1
ATOM 633 O O . VAL A 1 85 ? -11.546 1.760 12.703 1.00 96.94 85 VAL A O 1
ATOM 636 N N . LEU A 1 86 ? -13.744 2.022 12.337 1.00 97.00 86 LEU A N 1
ATOM 637 C CA . LEU A 1 86 ? -13.605 2.318 10.910 1.00 97.00 86 LEU A CA 1
ATOM 638 C C . LEU A 1 86 ? -12.869 3.644 10.671 1.00 97.00 86 LEU A C 1
ATOM 640 O O . LEU A 1 86 ? -12.043 3.728 9.762 1.00 97.00 86 LEU A O 1
ATOM 644 N N . THR A 1 87 ? -13.114 4.662 11.498 1.00 96.25 87 THR A N 1
ATOM 645 C CA . THR A 1 87 ? -12.411 5.953 11.411 1.00 96.25 87 THR A CA 1
ATOM 646 C C . THR A 1 87 ? -10.913 5.789 11.656 1.00 96.25 87 THR A C 1
ATOM 648 O O . THR A 1 87 ? -10.10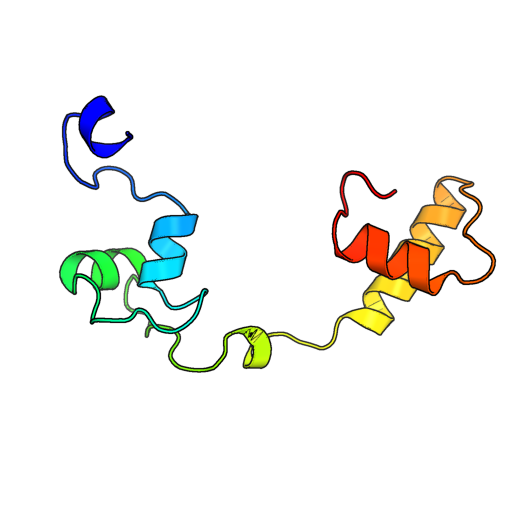0 6.286 10.873 1.00 96.25 87 THR A O 1
ATOM 651 N N . VAL A 1 88 ? -10.536 5.041 12.694 1.00 95.38 88 VAL A N 1
ATOM 652 C CA . VAL A 1 88 ? -9.133 4.735 12.997 1.00 95.38 88 VAL A CA 1
ATOM 653 C C . VAL A 1 88 ? -8.518 3.862 11.911 1.00 95.38 88 VAL A C 1
ATOM 655 O O . VAL A 1 88 ? -7.393 4.127 11.506 1.00 95.38 88 VAL A O 1
ATOM 658 N N . ALA A 1 89 ? -9.238 2.860 11.401 1.00 94.88 89 ALA A N 1
ATOM 659 C CA . ALA A 1 89 ? -8.744 2.005 10.323 1.00 94.88 89 ALA A CA 1
ATOM 660 C C . ALA A 1 89 ? -8.398 2.816 9.061 1.00 94.88 89 ALA A C 1
ATOM 662 O O . ALA A 1 89 ? -7.378 2.567 8.419 1.00 94.88 89 ALA A O 1
ATOM 663 N N . LEU A 1 90 ? -9.219 3.816 8.725 1.00 95.81 90 LEU A N 1
ATOM 664 C CA . LEU A 1 90 ? -8.990 4.701 7.581 1.00 95.81 90 LEU A CA 1
ATOM 665 C C . LEU A 1 90 ? -7.905 5.757 7.852 1.00 95.81 90 LEU A C 1
ATOM 667 O O . LEU A 1 90 ? -7.165 6.114 6.933 1.00 95.81 90 LEU A O 1
ATOM 671 N N . PHE A 1 91 ? -7.793 6.253 9.091 1.00 95.44 91 PHE A N 1
ATOM 672 C CA . PHE A 1 91 ? -6.874 7.336 9.463 1.00 95.44 91 PHE A CA 1
ATOM 673 C C . PHE A 1 91 ? -6.167 7.105 10.817 1.00 95.44 91 PHE A C 1
ATOM 675 O O . PHE A 1 91 ? -6.375 7.885 11.750 1.00 95.44 91 PHE A O 1
ATOM 682 N N . PRO A 1 92 ? -5.258 6.118 10.948 1.00 90.75 92 PRO A N 1
ATOM 683 C CA . PRO A 1 92 ? -4.733 5.700 12.256 1.00 90.75 92 PRO A CA 1
ATOM 684 C C . PRO A 1 92 ? -4.023 6.798 13.060 1.00 90.75 92 PRO A C 1
ATOM 686 O O . PRO A 1 92 ? -4.080 6.805 14.283 1.00 90.75 92 PRO A O 1
ATOM 689 N N . GLN A 1 93 ? -3.346 7.732 12.381 1.00 87.56 93 GLN A N 1
ATOM 690 C CA . GLN A 1 93 ? -2.597 8.821 13.028 1.00 87.56 93 GLN A CA 1
ATOM 691 C C . GLN A 1 93 ? -3.477 9.986 13.497 1.00 87.56 93 GLN A C 1
ATOM 693 O O . GLN A 1 93 ? -3.056 10.744 14.364 1.00 87.56 93 GLN A O 1
ATOM 698 N N . ILE A 1 94 ? -4.642 10.176 12.873 1.00 88.75 94 ILE A N 1
ATOM 699 C CA . ILE A 1 94 ? -5.525 11.328 13.119 1.00 88.75 94 ILE A CA 1
ATOM 700 C C . ILE A 1 94 ? -6.754 10.914 13.936 1.00 88.75 94 ILE A C 1
ATOM 702 O O . ILE A 1 94 ? -7.302 11.730 14.668 1.00 88.75 94 ILE A O 1
ATOM 706 N N . GLY A 1 95 ? -7.193 9.661 13.804 1.00 79.31 95 GLY A N 1
ATOM 707 C CA . GLY A 1 95 ? -8.425 9.158 14.404 1.00 79.31 95 GLY A CA 1
ATOM 708 C C . GLY A 1 95 ? -8.352 8.816 15.896 1.00 79.31 95 GLY A C 1
ATOM 709 O O . GLY A 1 95 ? -9.408 8.574 16.472 1.00 79.31 95 GLY A O 1
ATOM 710 N N . LEU A 1 96 ? -7.165 8.775 16.523 1.00 71.50 96 LEU A N 1
ATOM 711 C CA . LEU A 1 96 ? -6.968 8.328 17.917 1.00 71.50 96 LEU A CA 1
ATOM 712 C C . LEU A 1 96 ? -5.934 9.136 18.703 1.00 71.50 96 LEU A C 1
ATOM 714 O O . LEU A 1 96 ? -4.857 9.441 18.154 1.00 71.50 96 LEU A O 1
#

Radius of gyration: 19.55 Å; chains: 1; bounding box: 42×29×50 Å

pLDDT: mean 95.89, std 3.56, range [71.5, 98.25]

Secondary structure (DSSP, 8-state):
-HHHHTSSTTSS--HHHHHHHHTTT---SSPPPHHHHHHHHTTPPPP-S-GGGGSPP-HHHHHHHHHHHHHHHTPPPPSSHHHHHHHHHH-TTT--

Sequence (96 aa):
VLNVLTGERYKTIAKETAGILKGEYGHTPVPVNAALQARVLEGAAPVTCRPADLLKPELAELEADVRRQAQEKGIQLAGNAIDDVLTVALFPQIGL

Foldseek 3Di:
DVCVVVVHHPPDDDPVNLCVLLQLVHDDPDHDDPVSSCVSCVPHHGDHDDNCVVDDDCQVVLLVVQVVVCVVVVNDADPPNSVLSVVCVVPVVPSD

InterPro domains:
  IPR003379 Carboxylase, conserved domain [PF02436] (4-95)
  IPR013785 Aldolase-type TIM barrel [G3DSA:3.20.20.70] (1-96)

Organism: NCBI:txid134047